Protein AF-A0A9P8I074-F1 (afdb_monomer_lite)

Foldseek 3Di:
DVPDDPDDDQEDEDEQDCDWDWDWDADPVRHIYIYIYAHRCVVFQWGWDADPVPRDIDIDHDDDDDDDDDD

pLDDT: mean 93.38, std 10.04, range [52.91, 98.69]

Sequence (71 aa):
DQFVLEECPHVFFTGNQPSFDTTLISGPAGQTVRLIAVPRFKDSGEGVLLDMETLDVECVRFDIFEKGGDL

InterPro domains:
  IPR024826 DNA polymerase delta/II small subunit family [PTHR10416] (1-62)

Organism: NCBI:txid265104

Secondary structure (DSSP, 8-state):
-TT--SS--SEEEEEEESS-EEEEEE-TTS-EEEEEEEE-HHHH-EEEEE-TTT--EEEEE-------S--

Structure (mmCIF, N/CA/C/O backbone):
data_AF-A0A9P8I074-F1
#
_entry.id   AF-A0A9P8I074-F1
#
loop_
_atom_site.group_PDB
_atom_site.id
_atom_site.type_symbol
_atom_site.label_atom_id
_atom_site.label_alt_id
_atom_site.label_comp_id
_atom_site.label_asym_id
_atom_site.label_entity_id
_atom_site.label_seq_id
_atom_site.pdbx_PDB_ins_code
_atom_site.Cartn_x
_atom_site.Cartn_y
_atom_site.Cartn_z
_atom_site.occupancy
_atom_site.B_iso_or_equiv
_atom_site.auth_seq_id
_atom_site.auth_comp_id
_atom_site.auth_asym_id
_atom_site.auth_atom_id
_atom_site.pdbx_PDB_model_num
ATOM 1 N N . ASP A 1 1 ? 8.062 -12.554 24.841 1.00 88.25 1 ASP A N 1
ATOM 2 C CA . ASP A 1 1 ? 8.455 -13.010 23.494 1.00 88.25 1 ASP A CA 1
ATOM 3 C C . ASP A 1 1 ? 8.471 -11.775 22.601 1.00 88.25 1 ASP A C 1
ATOM 5 O O . ASP A 1 1 ? 7.599 -10.938 22.780 1.00 88.25 1 ASP A O 1
ATOM 9 N N . GLN A 1 2 ? 9.477 -11.617 21.740 1.00 91.31 2 GLN A N 1
ATOM 10 C CA . GLN A 1 2 ? 9.661 -10.423 20.902 1.00 91.31 2 GLN A CA 1
ATOM 11 C C . GLN A 1 2 ? 8.649 -10.329 19.748 1.00 91.31 2 GLN A C 1
ATOM 13 O O . GLN A 1 2 ? 8.498 -9.259 19.169 1.00 91.31 2 GLN A O 1
ATOM 18 N N . PHE A 1 3 ? 7.960 -11.424 19.406 1.00 94.69 3 PHE A N 1
ATOM 19 C CA . PHE A 1 3 ? 6.983 -11.445 18.309 1.00 94.69 3 PHE A CA 1
ATOM 20 C C . PHE A 1 3 ? 5.528 -11.310 18.765 1.00 94.69 3 PHE A C 1
ATOM 22 O O . PHE A 1 3 ? 4.615 -11.369 17.943 1.00 94.69 3 PHE A O 1
ATOM 29 N N . VAL A 1 4 ? 5.291 -11.128 20.065 1.00 95.44 4 VAL A N 1
ATOM 30 C CA . VAL A 1 4 ? 3.950 -10.847 20.580 1.00 95.44 4 VAL A CA 1
ATOM 31 C C . VAL A 1 4 ? 3.637 -9.374 20.342 1.00 95.44 4 VAL A C 1
ATOM 33 O O . VAL A 1 4 ? 4.366 -8.501 20.800 1.00 95.44 4 VAL A O 1
ATOM 36 N N . LEU A 1 5 ? 2.545 -9.107 19.627 1.00 93.38 5 LEU A N 1
ATOM 37 C CA . LEU A 1 5 ? 2.024 -7.755 19.452 1.00 93.38 5 LEU A CA 1
ATOM 38 C C . LEU A 1 5 ? 1.278 -7.336 20.723 1.00 93.38 5 LEU A C 1
ATOM 40 O O . LEU A 1 5 ? 0.310 -7.986 21.115 1.00 93.38 5 LEU A O 1
ATOM 44 N N . GLU A 1 6 ? 1.734 -6.260 21.360 1.00 93.50 6 GLU A N 1
ATOM 45 C CA . GLU A 1 6 ? 1.100 -5.701 22.564 1.00 93.50 6 GLU A CA 1
ATOM 46 C C . GLU A 1 6 ? -0.144 -4.870 22.220 1.00 93.50 6 GLU A C 1
ATOM 48 O O . GLU A 1 6 ? -1.111 -4.841 22.979 1.00 93.50 6 GLU A O 1
ATOM 53 N N . GLU A 1 7 ? -0.145 -4.253 21.037 1.00 93.50 7 GLU A N 1
ATOM 54 C CA . GLU A 1 7 ? -1.239 -3.442 20.515 1.00 93.50 7 GLU A CA 1
ATOM 55 C C . GLU A 1 7 ? -1.618 -3.884 19.098 1.00 93.50 7 GLU A C 1
ATOM 57 O O . GLU A 1 7 ? -0.793 -4.378 18.324 1.00 93.50 7 GLU A O 1
ATOM 62 N N . CYS A 1 8 ? -2.895 -3.712 18.751 1.00 95.50 8 CYS A N 1
ATOM 63 C CA . CYS A 1 8 ? -3.394 -4.024 17.418 1.00 95.50 8 CYS A CA 1
ATOM 64 C C . CYS A 1 8 ? -2.928 -2.936 16.432 1.00 95.50 8 CYS A C 1
ATOM 66 O O . CYS A 1 8 ? -3.268 -1.770 16.635 1.00 95.50 8 CYS A O 1
ATOM 68 N N . PRO A 1 9 ? -2.158 -3.274 15.383 1.00 96.25 9 PRO A N 1
ATOM 69 C CA . PRO A 1 9 ? -1.613 -2.273 14.474 1.00 96.25 9 PRO A CA 1
ATOM 70 C C . PRO A 1 9 ? -2.698 -1.712 13.549 1.00 96.25 9 PRO A C 1
ATOM 72 O O . PRO A 1 9 ? -3.594 -2.435 13.133 1.00 96.25 9 PRO A O 1
ATOM 75 N N . HIS A 1 10 ? -2.572 -0.449 13.136 1.00 96.12 10 HIS A N 1
ATOM 76 C CA . HIS A 1 10 ? -3.452 0.137 12.112 1.00 96.12 10 HIS A CA 1
ATOM 77 C C . HIS A 1 10 ? -3.210 -0.473 10.720 1.00 96.12 10 HIS A C 1
ATOM 79 O O . HIS A 1 10 ? -4.130 -0.619 9.915 1.00 96.12 10 HIS A O 1
ATOM 85 N N . VAL A 1 11 ? -1.959 -0.856 10.445 1.00 97.88 11 VAL A N 1
ATOM 86 C CA . VAL A 1 11 ? -1.515 -1.458 9.186 1.00 97.88 11 VAL A CA 1
ATOM 87 C C . VAL A 1 11 ? -0.579 -2.614 9.499 1.00 97.88 11 VAL A C 1
ATOM 89 O O . VAL A 1 11 ? 0.363 -2.459 10.277 1.00 97.88 11 VAL A O 1
ATOM 92 N N . PHE A 1 12 ? -0.804 -3.761 8.869 1.00 98.06 12 PHE A N 1
ATOM 93 C CA . PHE A 1 12 ? 0.075 -4.920 8.962 1.00 98.06 12 PHE A CA 1
ATOM 94 C C . PHE A 1 12 ? 0.396 -5.420 7.557 1.00 98.06 12 PHE A C 1
ATOM 96 O O . PHE A 1 12 ? -0.505 -5.690 6.767 1.00 98.06 12 PHE A O 1
ATOM 103 N N . PHE A 1 13 ? 1.679 -5.532 7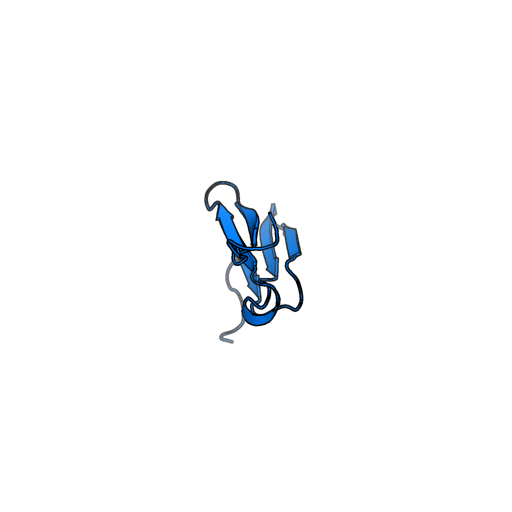.222 1.00 98.25 13 PHE A N 1
ATOM 104 C CA . PHE A 1 13 ? 2.094 -5.903 5.875 1.00 98.25 13 PHE A CA 1
ATOM 105 C C . PHE A 1 13 ? 3.107 -7.039 5.873 1.00 98.25 13 PHE A C 1
ATOM 107 O O . PHE A 1 13 ? 3.869 -7.233 6.819 1.00 98.25 13 PHE A O 1
ATOM 114 N N . THR A 1 14 ? 3.128 -7.773 4.767 1.00 98.38 14 THR A N 1
ATOM 115 C CA . THR A 1 14 ? 4.135 -8.794 4.484 1.00 98.38 14 THR A CA 1
ATOM 116 C C . THR A 1 14 ? 4.797 -8.501 3.143 1.00 98.38 14 THR A C 1
ATOM 118 O O . THR A 1 14 ? 4.139 -8.099 2.184 1.00 98.38 14 THR A O 1
ATOM 121 N N . GLY A 1 15 ? 6.119 -8.650 3.087 1.00 98.31 15 GLY A N 1
ATOM 122 C CA . GLY A 1 15 ? 6.917 -8.341 1.904 1.00 98.31 15 GLY A CA 1
ATOM 123 C C . GLY A 1 15 ? 7.067 -9.522 0.951 1.00 98.31 15 GLY A C 1
ATOM 124 O O . GLY A 1 15 ? 6.855 -10.675 1.328 1.00 98.31 15 GLY A O 1
ATOM 125 N N . ASN A 1 16 ? 7.539 -9.234 -0.263 1.00 98.25 16 ASN A N 1
ATOM 126 C CA . ASN A 1 16 ? 8.028 -10.231 -1.220 1.00 98.25 16 ASN A CA 1
ATOM 127 C C . ASN A 1 16 ? 6.990 -11.299 -1.623 1.00 98.25 16 ASN A C 1
ATOM 129 O O . ASN A 1 16 ? 7.342 -12.453 -1.896 1.00 98.25 16 ASN A O 1
ATOM 133 N N . GLN A 1 17 ? 5.717 -10.911 -1.628 1.00 98.62 17 GLN A N 1
ATOM 134 C CA . GLN A 1 17 ? 4.599 -11.785 -1.961 1.00 98.62 17 GLN A CA 1
ATOM 135 C C . GLN A 1 17 ? 4.519 -12.029 -3.478 1.00 98.62 17 GLN A C 1
ATOM 137 O O . GLN A 1 17 ? 5.007 -11.207 -4.258 1.00 98.62 17 GLN A O 1
ATOM 142 N N . PRO A 1 18 ? 3.938 -13.158 -3.923 1.00 97.94 18 PRO A N 1
ATOM 143 C CA . PRO A 1 18 ? 3.804 -13.474 -5.348 1.00 97.94 18 PRO A CA 1
ATOM 144 C C . PRO A 1 18 ? 2.865 -12.525 -6.106 1.00 97.94 18 PRO A C 1
ATOM 146 O O . PRO A 1 18 ? 2.973 -12.419 -7.323 1.00 97.94 18 PRO A O 1
ATOM 149 N N . SER A 1 19 ? 1.959 -11.843 -5.407 1.00 97.88 19 SER A N 1
ATOM 150 C CA . SER A 1 19 ? 1.001 -10.896 -5.976 1.00 97.88 19 SER A CA 1
ATOM 151 C C . SER A 1 19 ? 0.646 -9.827 -4.945 1.00 97.88 19 SER A C 1
ATOM 153 O O . SER A 1 19 ? 0.749 -10.074 -3.740 1.00 97.88 19 SER A O 1
ATOM 155 N N . PHE A 1 2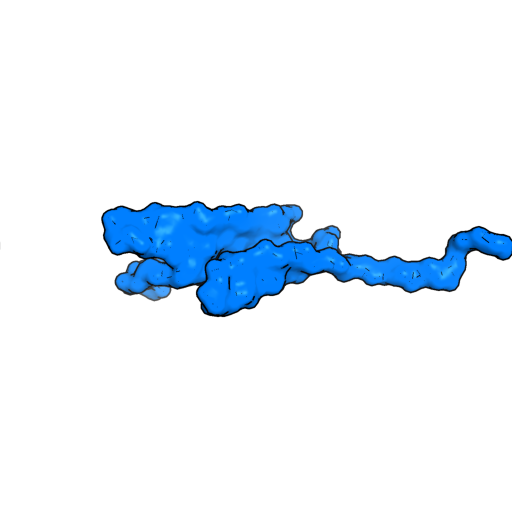0 ? 0.226 -8.653 -5.419 1.00 98.44 20 PHE A N 1
ATOM 156 C CA . PHE A 1 20 ? -0.399 -7.644 -4.570 1.00 98.44 20 PHE A CA 1
ATOM 157 C C . PHE A 1 20 ? -1.771 -8.132 -4.091 1.00 98.44 20 PHE A C 1
ATOM 159 O O . PHE A 1 20 ? -2.535 -8.697 -4.873 1.00 98.44 20 PHE A O 1
ATOM 166 N N . ASP A 1 21 ? -2.077 -7.895 -2.818 1.00 98.31 21 ASP A N 1
ATOM 167 C CA . ASP A 1 21 ? -3.422 -8.034 -2.261 1.00 98.31 21 ASP A CA 1
ATOM 168 C C . ASP A 1 21 ? -3.575 -7.133 -1.029 1.00 98.31 21 ASP A C 1
ATOM 170 O O . ASP A 1 21 ? -2.594 -6.778 -0.361 1.00 98.31 21 ASP A O 1
ATOM 174 N N . THR A 1 22 ? -4.806 -6.748 -0.720 1.00 98.56 22 THR A N 1
ATOM 175 C CA . THR A 1 22 ? -5.121 -5.907 0.430 1.00 98.56 22 THR A CA 1
ATOM 176 C C . THR A 1 22 ? -6.534 -6.158 0.924 1.00 98.56 22 THR A C 1
ATOM 178 O O . THR A 1 22 ? -7.479 -6.276 0.148 1.00 98.56 22 THR A O 1
ATOM 181 N N . THR A 1 23 ? -6.704 -6.181 2.242 1.00 97.81 23 THR A N 1
ATOM 182 C CA . THR A 1 23 ? -8.031 -6.264 2.855 1.00 97.81 23 THR A CA 1
ATOM 183 C C . THR A 1 23 ? -8.090 -5.429 4.121 1.00 97.81 23 THR A C 1
ATOM 185 O O . THR A 1 23 ? -7.082 -5.214 4.797 1.00 97.81 23 THR A O 1
ATOM 188 N N . LEU A 1 24 ? -9.288 -4.956 4.442 1.00 97.19 24 LEU A N 1
ATOM 189 C CA . LEU A 1 24 ? -9.582 -4.308 5.709 1.00 97.19 24 LEU A CA 1
ATOM 190 C C . LEU A 1 24 ? -10.287 -5.327 6.604 1.00 97.19 24 LEU A C 1
ATOM 192 O O . LEU A 1 24 ? -11.251 -5.959 6.171 1.00 97.19 24 LEU A O 1
ATOM 196 N N . ILE A 1 25 ? -9.801 -5.514 7.828 1.00 96.94 25 ILE A N 1
ATOM 197 C CA . ILE A 1 25 ? -10.407 -6.432 8.799 1.00 96.94 25 ILE A CA 1
ATOM 198 C C . ILE A 1 25 ? -10.816 -5.693 10.069 1.00 96.94 25 ILE A C 1
ATOM 200 O O . ILE A 1 25 ? -10.210 -4.684 10.435 1.00 96.94 25 ILE 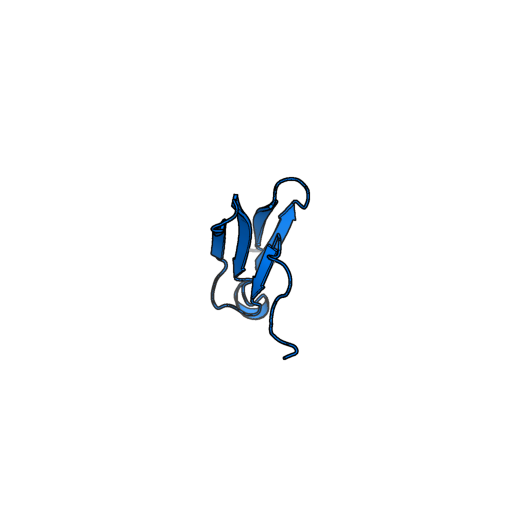A O 1
ATOM 204 N N . SER A 1 26 ? -11.824 -6.228 10.756 1.00 96.88 26 SER A N 1
ATOM 205 C CA . SER A 1 26 ? -12.298 -5.713 12.041 1.00 96.88 26 SER A CA 1
ATOM 206 C C . SER A 1 26 ? -11.902 -6.639 13.188 1.00 96.88 26 SER A C 1
ATOM 208 O O . SER A 1 26 ? -12.016 -7.861 13.086 1.00 96.88 26 SER A O 1
ATOM 210 N N . GLY A 1 27 ? -11.446 -6.045 14.287 1.00 93.94 27 GLY A N 1
ATOM 211 C CA . GLY A 1 27 ? -11.083 -6.737 15.517 1.00 93.94 27 GLY A CA 1
ATOM 212 C C . GLY A 1 27 ? -12.242 -6.829 16.522 1.00 93.94 27 GLY A C 1
ATOM 213 O O . GLY A 1 27 ? -13.201 -6.057 16.441 1.00 93.94 27 GLY A O 1
ATOM 214 N N . PRO A 1 28 ? -12.153 -7.727 17.521 1.00 93.06 28 PRO A N 1
ATOM 215 C CA . PRO A 1 28 ? -13.200 -7.922 18.530 1.00 93.06 28 PRO A CA 1
ATOM 216 C C . PRO A 1 28 ? -13.514 -6.689 19.389 1.00 93.06 28 PRO A C 1
ATOM 218 O O . PRO A 1 28 ? -14.610 -6.598 19.932 1.00 93.06 28 PRO A O 1
ATOM 221 N N . ALA A 1 29 ? -12.575 -5.746 19.521 1.00 94.25 29 ALA A N 1
ATOM 222 C CA . ALA A 1 29 ? -12.769 -4.501 20.267 1.00 94.25 29 ALA A CA 1
ATOM 223 C C . ALA A 1 29 ? -13.030 -3.295 19.344 1.00 94.25 29 ALA A C 1
ATOM 225 O O . ALA A 1 29 ? -12.762 -2.157 19.720 1.00 94.25 29 ALA A O 1
ATOM 226 N N . GLY A 1 30 ? -13.520 -3.537 18.123 1.00 93.69 30 GLY A N 1
ATOM 227 C CA . GLY A 1 30 ? -13.803 -2.483 17.145 1.00 93.69 30 GLY A CA 1
ATOM 228 C C . GLY A 1 30 ? -12.557 -1.908 16.467 1.00 93.69 30 GLY A C 1
ATOM 229 O O . GLY A 1 30 ? -12.651 -0.880 15.801 1.00 93.69 30 GLY A O 1
ATOM 230 N N . GLN A 1 31 ? -11.393 -2.553 16.613 1.00 95.38 31 GLN A N 1
ATOM 231 C CA . GLN A 1 31 ? -10.194 -2.159 15.873 1.00 95.38 31 GLN A CA 1
ATOM 232 C C . GLN A 1 31 ? -10.398 -2.378 14.375 1.00 95.38 31 GLN A C 1
ATOM 234 O O . GLN A 1 31 ? -11.120 -3.286 13.966 1.00 95.38 31 GLN A O 1
ATOM 239 N N . THR A 1 32 ? -9.718 -1.582 13.560 1.00 95.88 32 THR A N 1
ATOM 240 C CA . THR A 1 32 ? -9.678 -1.757 12.109 1.00 95.88 32 THR A CA 1
ATOM 241 C C . THR A 1 32 ? -8.224 -1.869 11.679 1.00 95.88 32 THR A C 1
ATOM 243 O O . THR A 1 32 ? -7.410 -1.035 12.072 1.00 95.88 32 THR A O 1
ATOM 246 N N . VAL A 1 33 ? -7.902 -2.904 10.901 1.00 97.25 33 VAL A N 1
ATOM 247 C CA . VAL A 1 33 ? -6.531 -3.180 10.451 1.00 97.25 33 VAL A CA 1
ATOM 248 C C . VAL A 1 33 ? -6.506 -3.331 8.941 1.00 97.25 33 VAL A C 1
ATOM 250 O O . VAL A 1 33 ? -7.228 -4.158 8.376 1.00 97.25 33 VAL A O 1
ATOM 253 N N . ARG A 1 34 ? -5.635 -2.564 8.288 1.00 98.19 34 ARG A N 1
ATOM 254 C CA . ARG A 1 34 ? -5.307 -2.728 6.873 1.00 98.19 34 ARG A CA 1
ATOM 255 C C . ARG A 1 34 ? -4.222 -3.795 6.721 1.00 98.19 34 ARG A C 1
ATOM 257 O O . ARG A 1 34 ? -3.090 -3.589 7.152 1.00 98.19 34 ARG A O 1
ATOM 264 N N . LEU A 1 35 ? -4.557 -4.924 6.101 1.00 98.38 35 LEU A N 1
ATOM 265 C CA . LEU A 1 35 ? -3.593 -5.959 5.726 1.00 98.38 35 LEU A CA 1
ATOM 266 C C . LEU A 1 35 ? -3.084 -5.710 4.306 1.00 98.38 35 LEU A C 1
ATOM 268 O O . LEU A 1 35 ? -3.901 -5.473 3.419 1.00 98.38 35 LEU A O 1
ATOM 272 N N . ILE A 1 36 ? -1.768 -5.784 4.083 1.00 98.69 36 ILE A N 1
ATOM 273 C CA . ILE A 1 36 ? -1.156 -5.553 2.762 1.00 98.69 36 ILE A CA 1
ATOM 274 C C . ILE A 1 36 ? -0.151 -6.662 2.423 1.00 98.69 36 ILE A C 1
ATOM 276 O O . ILE A 1 36 ? 0.845 -6.864 3.123 1.00 98.69 36 ILE A O 1
ATOM 280 N N . ALA A 1 37 ? -0.374 -7.349 1.308 1.00 98.69 37 ALA A N 1
ATOM 281 C CA . ALA A 1 37 ? 0.599 -8.231 0.678 1.00 98.69 37 ALA A CA 1
ATOM 282 C C . ALA A 1 37 ? 1.409 -7.421 -0.343 1.00 98.69 37 ALA A C 1
ATOM 284 O O . ALA A 1 37 ? 0.936 -7.134 -1.440 1.00 98.69 37 ALA A O 1
ATOM 285 N N . VAL A 1 38 ? 2.625 -7.014 0.024 1.00 98.69 38 VAL A N 1
ATOM 286 C CA . VAL A 1 38 ? 3.490 -6.226 -0.863 1.00 98.69 38 VAL A CA 1
ATOM 287 C C . VAL A 1 38 ? 4.130 -7.164 -1.893 1.00 98.69 38 VAL A C 1
ATOM 289 O O . VAL A 1 38 ? 4.871 -8.079 -1.495 1.00 98.69 38 VAL A O 1
ATOM 292 N N . PRO A 1 39 ? 3.877 -6.964 -3.200 1.00 98.56 39 PRO A N 1
ATOM 293 C CA . PRO A 1 39 ? 4.389 -7.848 -4.233 1.00 98.56 39 PRO A CA 1
ATOM 294 C C . PRO A 1 39 ? 5.911 -7.755 -4.338 1.00 98.56 39 PRO A C 1
ATOM 296 O O . PRO A 1 39 ? 6.551 -6.760 -3.981 1.00 98.56 39 PRO A O 1
ATOM 299 N N . ARG A 1 40 ? 6.520 -8.815 -4.859 1.00 98.50 40 ARG A N 1
ATOM 300 C CA . ARG A 1 40 ? 7.939 -8.824 -5.209 1.00 98.50 40 ARG A CA 1
ATOM 301 C C . ARG A 1 40 ? 8.192 -7.920 -6.417 1.00 98.50 40 ARG A C 1
ATOM 303 O O . ARG A 1 40 ? 8.070 -8.354 -7.559 1.00 98.50 40 ARG A O 1
ATOM 310 N N . PHE A 1 41 ? 8.669 -6.706 -6.147 1.00 97.69 41 PHE A N 1
ATOM 311 C CA . PHE A 1 41 ? 8.953 -5.690 -7.167 1.00 97.69 41 PHE A CA 1
ATOM 312 C C . PHE A 1 41 ? 9.794 -6.199 -8.348 1.00 97.69 41 PHE A C 1
ATOM 314 O O . PHE A 1 41 ? 9.504 -5.868 -9.489 1.00 97.69 41 PHE A O 1
ATOM 321 N N . LYS A 1 42 ? 10.826 -7.021 -8.093 1.00 97.19 42 LYS A N 1
ATOM 322 C CA . LYS A 1 42 ? 11.714 -7.552 -9.146 1.00 97.19 42 LYS A CA 1
ATOM 323 C C . LYS A 1 42 ? 10.951 -8.287 -10.257 1.00 97.19 42 LYS A C 1
ATOM 325 O O . LYS A 1 42 ? 11.391 -8.250 -11.401 1.00 97.19 42 LYS A O 1
ATOM 330 N N . ASP A 1 43 ? 9.856 -8.949 -9.900 1.00 96.88 43 ASP A N 1
ATOM 331 C CA . ASP A 1 43 ? 9.110 -9.807 -10.813 1.00 96.88 43 ASP A CA 1
ATOM 332 C C . ASP A 1 43 ? 7.831 -9.106 -11.305 1.00 96.88 43 ASP A C 1
ATOM 334 O O . ASP A 1 43 ? 7.455 -9.281 -12.460 1.00 96.88 43 ASP A O 1
ATOM 338 N N . SER A 1 44 ? 7.178 -8.294 -10.459 1.00 96.88 44 SER A N 1
ATOM 339 C CA . SER A 1 44 ? 5.920 -7.613 -10.805 1.00 96.88 44 SER A CA 1
ATOM 340 C C . SER A 1 44 ? 6.089 -6.211 -11.398 1.00 96.88 44 SER A C 1
ATOM 342 O O . SER A 1 44 ? 5.221 -5.755 -12.139 1.00 96.88 44 SER A O 1
ATOM 344 N N . GLY A 1 45 ? 7.172 -5.502 -11.060 1.00 97.19 45 GLY A N 1
ATOM 345 C CA . GLY A 1 45 ? 7.306 -4.069 -11.335 1.00 97.19 45 GLY A CA 1
ATOM 346 C C . GLY A 1 45 ? 6.294 -3.210 -10.566 1.00 97.19 45 GLY A C 1
ATOM 347 O O . GLY A 1 45 ? 5.991 -2.102 -10.993 1.00 97.19 45 GLY A O 1
ATOM 348 N N . GLU A 1 46 ? 5.732 -3.711 -9.462 1.00 98.31 46 GLU A N 1
ATOM 349 C CA . GLU A 1 46 ? 4.657 -3.050 -8.709 1.00 98.31 46 GLU A CA 1
ATOM 350 C C . GLU A 1 46 ? 5.132 -2.527 -7.347 1.00 98.31 46 GLU A C 1
ATOM 352 O O . GLU A 1 46 ? 5.778 -3.246 -6.579 1.00 98.31 46 GLU A O 1
ATOM 357 N N . GLY A 1 47 ? 4.770 -1.283 -7.031 1.00 97.56 47 GLY A N 1
ATOM 358 C CA . GLY A 1 47 ? 4.885 -0.661 -5.711 1.00 97.56 47 GLY A CA 1
ATOM 359 C C . GLY A 1 47 ? 3.516 -0.443 -5.061 1.00 97.56 47 GLY A C 1
ATOM 360 O O . GLY A 1 47 ? 2.485 -0.491 -5.729 1.00 97.56 47 GLY A O 1
ATOM 361 N N . VAL A 1 48 ? 3.503 -0.195 -3.749 1.00 98.44 48 VAL A N 1
ATOM 362 C CA . VAL A 1 48 ? 2.273 0.048 -2.979 1.00 98.44 48 VAL A CA 1
ATOM 363 C C . VAL A 1 48 ? 2.317 1.440 -2.359 1.00 98.44 48 VAL A C 1
ATOM 365 O O . VAL A 1 48 ? 3.272 1.763 -1.650 1.00 98.44 48 VAL A O 1
ATOM 368 N N . LEU A 1 49 ? 1.283 2.243 -2.611 1.00 98.25 49 LEU A N 1
ATOM 369 C CA . LEU A 1 49 ? 1.045 3.525 -1.953 1.00 98.25 49 LEU A CA 1
ATOM 370 C C . LEU A 1 49 ? -0.066 3.362 -0.916 1.00 98.25 49 LEU A C 1
ATOM 372 O O . LEU A 1 49 ? -1.100 2.765 -1.200 1.00 98.25 49 LEU A O 1
ATOM 376 N N . LEU A 1 50 ? 0.169 3.889 0.282 1.00 98.06 50 LEU A N 1
ATOM 377 C CA . LEU A 1 50 ? -0.779 3.891 1.389 1.00 98.06 50 LEU A CA 1
ATOM 378 C C . LEU A 1 50 ? -1.069 5.340 1.770 1.00 98.06 50 LEU A C 1
ATOM 380 O O . LEU A 1 50 ? -0.150 6.078 2.137 1.00 98.06 50 LEU A O 1
ATOM 384 N N . ASP A 1 51 ? -2.339 5.718 1.731 1.00 97.50 51 ASP A N 1
ATOM 385 C CA . ASP A 1 51 ? -2.802 6.959 2.339 1.00 97.50 51 ASP A CA 1
ATOM 386 C C . ASP A 1 51 ? -2.871 6.771 3.863 1.00 97.50 51 ASP A C 1
ATOM 388 O O . ASP A 1 51 ? -3.554 5.885 4.374 1.00 97.50 51 ASP A O 1
ATOM 392 N N . MET A 1 52 ? -2.122 7.586 4.605 1.00 94.94 52 MET A N 1
ATOM 393 C CA . MET A 1 52 ? -2.028 7.477 6.063 1.00 94.94 52 MET A CA 1
ATOM 394 C C . MET A 1 52 ? -3.235 8.072 6.802 1.00 94.94 52 ME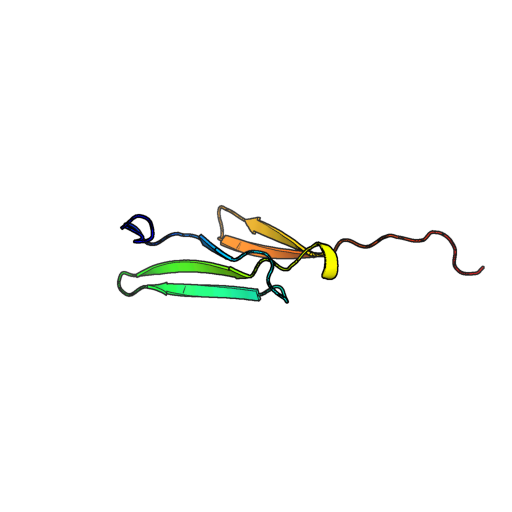T A C 1
ATOM 396 O O . MET A 1 52 ? -3.399 7.783 7.986 1.00 94.94 52 MET A O 1
ATOM 400 N N . GLU A 1 53 ? -4.057 8.893 6.145 1.00 94.12 53 GLU A N 1
ATOM 401 C CA . GLU A 1 53 ? -5.282 9.451 6.728 1.00 94.12 53 GLU A CA 1
ATOM 402 C C . GLU A 1 53 ? -6.460 8.483 6.560 1.00 94.12 53 GLU A C 1
ATOM 404 O O . GLU A 1 53 ? -7.195 8.227 7.514 1.00 94.12 53 GLU A O 1
ATOM 409 N N . THR A 1 54 ? -6.616 7.907 5.366 1.00 94.81 54 THR A N 1
ATOM 410 C CA . THR A 1 54 ? -7.770 7.055 5.019 1.00 94.81 54 THR A CA 1
ATOM 411 C C . THR A 1 54 ? -7.498 5.555 5.147 1.00 94.81 54 THR A C 1
ATOM 413 O O . THR A 1 54 ? -8.436 4.768 5.277 1.00 94.81 54 THR A O 1
ATOM 416 N N . LEU A 1 55 ? -6.225 5.144 5.147 1.00 95.12 55 LEU A N 1
ATOM 417 C CA . LEU A 1 55 ? -5.774 3.751 5.016 1.00 95.12 55 LEU A CA 1
ATOM 418 C C . LEU A 1 55 ? -6.174 3.083 3.690 1.00 95.12 55 LEU A C 1
ATOM 420 O O . LEU A 1 55 ? -6.201 1.843 3.595 1.00 95.12 55 LEU A O 1
ATOM 424 N N . ASP A 1 56 ? -6.468 3.885 2.667 1.00 96.31 56 ASP A N 1
ATOM 425 C CA . ASP A 1 56 ? -6.646 3.412 1.300 1.00 96.31 56 ASP A CA 1
ATOM 426 C C . ASP A 1 56 ? -5.303 3.051 0.664 1.00 96.31 56 ASP A C 1
ATOM 428 O O . ASP A 1 56 ? -4.248 3.596 1.000 1.00 96.31 56 ASP A O 1
ATOM 432 N N . VAL A 1 57 ? -5.344 2.066 -0.233 1.00 97.94 57 VAL A N 1
ATOM 433 C CA . VAL A 1 57 ? -4.148 1.456 -0.816 1.00 97.94 57 VAL A CA 1
ATOM 434 C C . VAL A 1 57 ? -4.263 1.420 -2.331 1.00 97.94 57 VAL A C 1
ATOM 436 O O . VAL A 1 57 ? -5.238 0.895 -2.867 1.00 97.94 57 VAL A O 1
ATOM 439 N N . GLU A 1 58 ? -3.228 1.907 -3.008 1.00 97.81 58 GLU A N 1
ATOM 440 C CA . GLU A 1 58 ? -3.089 1.859 -4.461 1.00 97.81 58 GLU A CA 1
ATOM 441 C C . GLU A 1 58 ? -1.863 1.023 -4.855 1.00 97.81 58 GLU A C 1
ATOM 443 O O . GLU A 1 58 ? -0.782 1.155 -4.275 1.00 97.81 58 GLU A O 1
ATOM 448 N N . CYS A 1 59 ? -2.028 0.157 -5.859 1.00 97.75 59 CYS A N 1
ATOM 449 C CA . CYS A 1 59 ? -0.928 -0.574 -6.478 1.00 97.75 59 CYS A CA 1
ATOM 450 C C . CYS A 1 59 ? -0.477 0.165 -7.741 1.00 97.75 59 CYS A C 1
ATOM 452 O O . CYS A 1 59 ? -1.250 0.328 -8.684 1.00 97.75 59 CYS A O 1
ATOM 454 N N . VAL A 1 60 ? 0.780 0.604 -7.753 1.00 97.94 60 VAL A N 1
ATOM 455 C CA . VAL A 1 60 ? 1.368 1.368 -8.856 1.00 97.94 60 V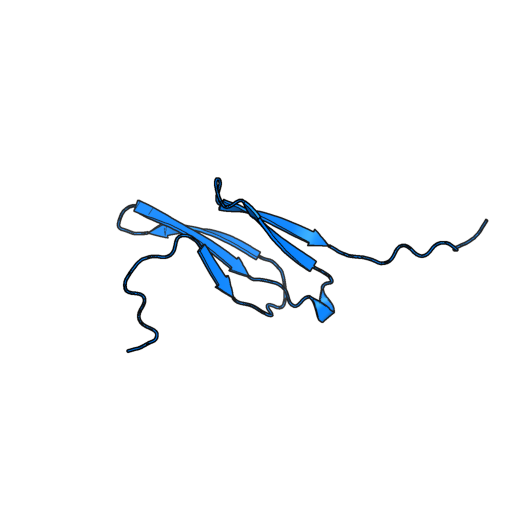AL A CA 1
ATOM 456 C C . VAL A 1 60 ? 2.324 0.475 -9.626 1.00 97.94 60 VAL A C 1
ATOM 458 O O . VAL A 1 60 ? 3.289 -0.036 -9.058 1.00 97.94 60 VAL A O 1
ATOM 461 N N . ARG A 1 61 ? 2.089 0.317 -10.930 1.00 96.12 61 ARG A N 1
ATOM 462 C CA . ARG A 1 61 ? 2.956 -0.461 -11.817 1.0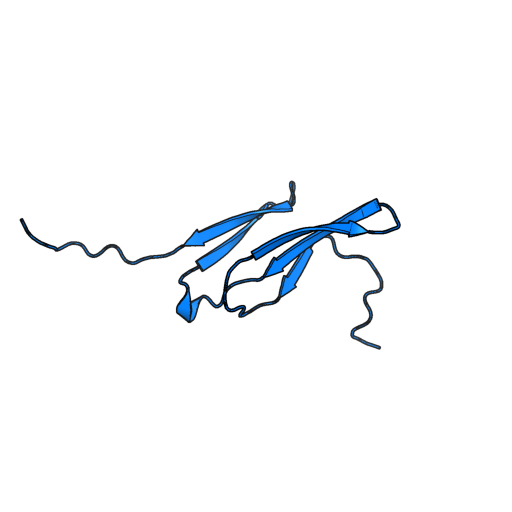0 96.12 61 ARG A CA 1
ATOM 463 C C . ARG A 1 61 ? 3.904 0.443 -12.596 1.00 96.12 61 ARG A C 1
ATOM 465 O O . ARG A 1 61 ? 3.484 1.412 -13.225 1.00 96.12 61 ARG A O 1
ATOM 472 N N . PHE A 1 62 ? 5.176 0.080 -12.576 1.00 95.50 62 PHE A N 1
ATOM 473 C CA . PHE A 1 62 ? 6.246 0.724 -13.319 1.00 95.50 62 PHE A CA 1
ATOM 474 C C . PHE A 1 62 ? 6.574 -0.122 -14.546 1.00 95.50 62 PHE A C 1
ATOM 476 O O . PHE A 1 62 ? 6.783 -1.329 -14.436 1.00 95.50 62 PHE A O 1
ATOM 483 N N . ASP A 1 63 ? 6.638 0.518 -15.708 1.00 91.25 63 ASP A N 1
ATOM 484 C CA . ASP A 1 63 ? 7.042 -0.118 -16.959 1.00 91.25 63 ASP A CA 1
ATOM 485 C C . ASP A 1 63 ? 7.920 0.842 -17.771 1.00 91.25 63 ASP A C 1
ATOM 487 O O . ASP A 1 63 ? 7.903 2.061 -17.554 1.00 91.25 63 ASP A O 1
ATOM 491 N N . ILE A 1 64 ? 8.719 0.297 -18.685 1.00 88.44 64 ILE A N 1
ATOM 492 C CA . ILE A 1 64 ? 9.597 1.089 -19.544 1.00 88.44 64 ILE A CA 1
ATOM 493 C C . ILE A 1 64 ? 8.833 1.435 -20.818 1.00 88.44 64 ILE A C 1
ATOM 495 O O . ILE A 1 64 ? 8.411 0.566 -21.574 1.00 88.44 64 ILE A O 1
ATOM 499 N N . PHE A 1 65 ? 8.703 2.729 -21.099 1.00 81.94 65 PHE A N 1
ATOM 500 C CA . PHE A 1 65 ? 8.235 3.183 -22.402 1.00 81.94 65 PHE A CA 1
ATOM 501 C C . PHE A 1 65 ? 9.368 3.054 -23.424 1.00 81.94 65 PHE A C 1
ATOM 503 O O . PHE A 1 65 ? 10.298 3.865 -23.430 1.00 81.94 65 PHE A O 1
ATOM 510 N N . GLU A 1 66 ? 9.291 2.066 -24.315 1.00 78.12 66 GLU A N 1
ATOM 511 C CA . GLU A 1 66 ? 10.188 2.007 -25.469 1.00 78.12 66 GLU A CA 1
ATOM 512 C C . GLU A 1 66 ? 9.701 2.948 -26.575 1.00 78.12 66 GLU A C 1
ATOM 514 O O . GLU A 1 66 ? 8.613 2.806 -27.133 1.00 78.12 66 GLU A O 1
ATOM 519 N N . LYS A 1 67 ? 10.525 3.944 -26.909 1.00 69.62 67 LYS A N 1
ATOM 520 C CA . LYS A 1 67 ? 10.273 4.849 -28.030 1.00 69.62 67 LYS A CA 1
ATOM 521 C C . LYS A 1 67 ? 10.862 4.235 -29.305 1.00 69.62 67 LYS A C 1
ATOM 523 O O . LYS A 1 67 ? 11.981 4.577 -29.675 1.00 69.62 67 LYS A O 1
ATOM 528 N N . GLY A 1 68 ? 10.119 3.344 -29.968 1.00 65.06 68 GLY A N 1
ATOM 529 C CA . GLY A 1 68 ? 10.483 2.861 -31.307 1.00 65.06 68 GLY A CA 1
ATOM 530 C C . GLY A 1 68 ? 9.966 1.473 -31.686 1.00 65.06 68 GLY A C 1
ATOM 531 O O . GLY A 1 68 ? 10.752 0.538 -31.759 1.00 65.06 68 GLY A O 1
ATOM 532 N N . GLY A 1 69 ? 8.674 1.369 -31.998 1.00 56.53 69 GLY A N 1
ATOM 533 C CA . GLY A 1 69 ? 8.108 0.296 -32.818 1.00 56.53 69 GLY A CA 1
ATOM 534 C C . GLY A 1 69 ? 7.285 0.925 -33.944 1.00 56.53 69 GLY A C 1
ATOM 535 O O . GLY A 1 69 ? 6.243 1.507 -33.665 1.00 56.53 69 GLY A O 1
ATOM 536 N N . ASP A 1 70 ? 7.833 0.868 -35.159 1.00 54.88 70 ASP A N 1
ATOM 537 C CA . ASP A 1 70 ? 7.270 1.148 -36.490 1.00 54.88 70 ASP A CA 1
ATOM 538 C C . ASP A 1 70 ? 6.348 2.372 -36.707 1.00 54.88 70 ASP A C 1
ATOM 540 O O . ASP A 1 70 ? 5.151 2.363 -36.408 1.00 54.88 70 ASP A O 1
ATOM 544 N N . LEU A 1 71 ? 6.909 3.372 -37.402 1.00 52.91 71 LEU A N 1
ATOM 545 C CA . LEU A 1 71 ? 6.259 4.091 -38.508 1.00 52.91 71 LEU A CA 1
ATOM 546 C C . LEU A 1 71 ? 7.165 4.020 -39.741 1.00 52.91 71 LEU A C 1
ATOM 548 O O . LEU A 1 71 ? 8.383 4.264 -39.569 1.00 52.91 71 LEU A O 1
#

Radius of gyration: 16.89 Å; chains: 1; bounding box: 26×23×62 Å